Protein AF-A0A1I5X537-F1 (afdb_monomer)

Secondary structure (DSSP, 8-state):
--SS-EEHHHHHHHHS-HHHHHHHHHHHHHTTSEE--TTS---TTSEEEE----

Solvent-accessible surface area (backbone atoms only — not comparable to full-atom values): 3182 Å² total; per-residue (Å²): 131,40,88,54,73,38,35,41,44,65,54,32,61,71,76,42,61,49,84,74,37,47,65,55,52,53,49,30,43,73,73,41,53,26,41,61,75,76,95,47,86,89,53,56,73,40,52,28,21,58,32,81,82,128

Mean predicted aligned error: 3.26 Å

pLDDT: mean 91.45, std 8.03, range [56.41, 96.62]

Foldseek 3Di:
DQQDWFFQLVVCVVVDDNVVRVVVSVVCCVVQQKDFDPVDDDDRGTTIHGGDDD

Radius of gyration: 10.23 Å; Cα contacts (8 Å, |Δi|>4): 65; chains: 1; bounding box: 29×18×23 Å

Structure (mmCIF, N/CA/C/O backbone):
data_AF-A0A1I5X537-F1
#
_entry.id   AF-A0A1I5X537-F1
#
loop_
_atom_site.group_PDB
_atom_site.id
_atom_site.type_symbol
_atom_site.label_atom_id
_atom_site.label_alt_id
_atom_site.label_comp_id
_atom_site.label_asym_id
_atom_site.label_entity_id
_atom_site.label_seq_id
_atom_site.pdbx_PDB_ins_code
_atom_site.Cartn_x
_atom_site.Cartn_y
_atom_site.Cartn_z
_atom_site.occupancy
_atom_site.B_iso_or_equiv
_atom_site.auth_seq_id
_atom_site.auth_comp_id
_atom_site.auth_asym_id
_atom_site.auth_atom_id
_atom_site.pdbx_PDB_model_num
ATOM 1 N N . MET A 1 1 ? -6.552 -11.002 -7.222 1.00 69.69 1 MET A N 1
ATOM 2 C CA . MET A 1 1 ? -5.431 -10.340 -6.512 1.00 69.69 1 MET A CA 1
ATOM 3 C C . MET A 1 1 ? -6.074 -9.324 -5.576 1.00 69.69 1 MET A C 1
ATOM 5 O O . MET A 1 1 ? -7.009 -8.689 -6.027 1.00 69.69 1 MET A O 1
ATOM 9 N N . PHE A 1 2 ? -5.745 -9.286 -4.282 1.00 78.06 2 PHE A N 1
ATOM 10 C CA . PHE A 1 2 ? -6.489 -8.530 -3.240 1.00 78.06 2 PHE A CA 1
ATOM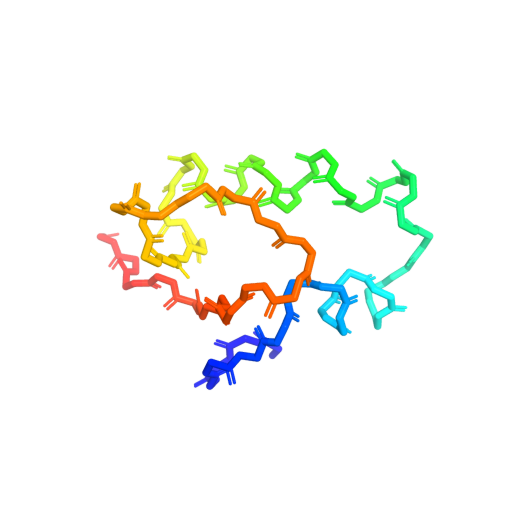 11 C C . PHE A 1 2 ? -7.923 -8.983 -2.898 1.00 78.06 2 PHE A C 1
ATOM 13 O O . PHE A 1 2 ? -8.586 -8.351 -2.086 1.00 78.06 2 PHE A O 1
ATOM 20 N N . SER A 1 3 ? -8.392 -10.126 -3.407 1.00 79.75 3 SER A N 1
ATOM 21 C CA . SER A 1 3 ? -9.688 -10.714 -3.015 1.00 79.75 3 SER A CA 1
ATOM 22 C C . SER A 1 3 ? -9.736 -11.194 -1.550 1.00 79.75 3 SER A C 1
ATOM 24 O O . SER A 1 3 ? -10.791 -11.570 -1.052 1.00 79.75 3 SER A O 1
ATOM 26 N N . ARG A 1 4 ? -8.582 -11.205 -0.872 1.00 86.06 4 ARG A N 1
ATOM 27 C CA . ARG A 1 4 ? -8.400 -11.374 0.575 1.00 86.06 4 ARG A CA 1
ATOM 28 C C . ARG A 1 4 ? -7.323 -10.382 1.041 1.00 86.06 4 ARG A C 1
ATOM 30 O O . ARG A 1 4 ? -6.416 -10.136 0.226 1.00 86.06 4 ARG A O 1
ATOM 37 N N . PRO A 1 5 ? -7.394 -9.877 2.291 1.00 91.81 5 PRO A N 1
ATOM 38 C CA . PRO A 1 5 ? -6.379 -8.990 2.856 1.00 91.81 5 PRO A CA 1
ATOM 39 C C . PRO A 1 5 ? -4.974 -9.583 2.735 1.00 91.81 5 PRO A C 1
ATOM 41 O O . PRO A 1 5 ? -4.784 -10.775 2.980 1.00 91.81 5 PRO A O 1
ATOM 44 N N . ARG A 1 6 ? -4.010 -8.763 2.314 1.00 94.06 6 ARG A N 1
ATOM 45 C CA . ARG A 1 6 ? -2.591 -9.133 2.171 1.00 94.06 6 ARG A CA 1
ATOM 46 C C . ARG A 1 6 ? -1.698 -7.896 2.236 1.00 94.06 6 ARG A C 1
ATOM 48 O O . ARG A 1 6 ? -2.208 -6.820 1.932 1.00 94.06 6 ARG A O 1
ATOM 55 N N . PRO A 1 7 ? -0.397 -8.028 2.526 1.00 95.94 7 PRO A N 1
ATOM 56 C CA . PRO A 1 7 ? 0.519 -6.892 2.497 1.00 95.94 7 PRO A CA 1
ATOM 57 C C . PRO A 1 7 ? 0.487 -6.156 1.150 1.00 95.94 7 PRO A C 1
ATOM 59 O O . PRO A 1 7 ? 0.502 -6.790 0.087 1.00 95.94 7 PRO A O 1
ATOM 62 N N . LEU A 1 8 ? 0.477 -4.819 1.184 1.00 94.81 8 LEU A N 1
ATOM 63 C CA . LEU A 1 8 ? 0.566 -3.980 -0.017 1.00 94.81 8 LEU A CA 1
ATOM 64 C C . LEU A 1 8 ? 1.786 -4.361 -0.868 1.00 94.81 8 LEU A C 1
ATOM 66 O O . LEU A 1 8 ? 1.658 -4.513 -2.084 1.00 94.81 8 LEU A O 1
ATOM 70 N N . ARG A 1 9 ? 2.933 -4.599 -0.221 1.00 95.12 9 ARG A N 1
ATOM 71 C CA . ARG A 1 9 ? 4.184 -5.032 -0.854 1.00 95.12 9 ARG A CA 1
ATOM 72 C C . ARG A 1 9 ? 4.014 -6.287 -1.701 1.00 95.12 9 ARG A C 1
ATOM 74 O O . ARG A 1 9 ? 4.346 -6.264 -2.880 1.00 95.12 9 ARG A O 1
ATOM 81 N N . GLU A 1 10 ? 3.433 -7.344 -1.130 1.00 95.38 10 GLU A N 1
ATOM 82 C CA . GLU A 1 10 ? 3.196 -8.616 -1.832 1.00 95.38 10 GLU A CA 1
ATOM 83 C C . GLU A 1 10 ? 2.315 -8.408 -3.072 1.00 95.38 10 GLU A C 1
ATOM 85 O O . GLU A 1 10 ? 2.513 -9.019 -4.124 1.00 95.38 10 GLU A O 1
ATOM 90 N N . GLY A 1 11 ? 1.317 -7.533 -2.956 1.00 92.75 11 GLY A N 1
ATOM 91 C CA . GLY A 1 11 ? 0.476 -7.141 -4.072 1.00 92.75 11 GLY A CA 1
ATOM 92 C C . GLY A 1 11 ? 1.265 -6.443 -5.174 1.00 92.75 11 GLY A C 1
ATOM 93 O O . GLY A 1 11 ? 1.228 -6.875 -6.320 1.00 92.75 11 GLY A O 1
ATOM 94 N N . VAL A 1 12 ? 1.993 -5.390 -4.827 1.00 95.06 12 VAL A N 1
ATOM 95 C CA . VAL A 1 12 ? 2.779 -4.579 -5.763 1.00 95.06 12 VAL A CA 1
ATOM 96 C C . VAL A 1 12 ? 3.825 -5.428 -6.496 1.00 95.06 12 VAL A C 1
ATOM 98 O O . VAL A 1 12 ? 3.821 -5.452 -7.726 1.00 95.06 12 VAL A O 1
ATOM 101 N N . GLU A 1 13 ? 4.636 -6.195 -5.761 1.00 95.25 13 GLU A N 1
ATOM 102 C CA . GLU A 1 13 ? 5.702 -7.057 -6.304 1.00 95.25 13 GLU A CA 1
ATOM 103 C C . GLU A 1 13 ? 5.167 -8.125 -7.270 1.00 95.25 13 GLU A C 1
ATOM 105 O O . GLU A 1 13 ? 5.837 -8.499 -8.230 1.00 95.25 13 GLU A O 1
ATOM 110 N N . ARG A 1 14 ? 3.942 -8.619 -7.044 1.00 94.12 14 ARG A N 1
ATOM 111 C CA . ARG A 1 14 ? 3.309 -9.608 -7.927 1.00 94.12 14 ARG A CA 1
ATOM 112 C C . ARG A 1 14 ? 2.698 -9.010 -9.199 1.00 94.12 14 ARG A C 1
ATOM 114 O O . ARG A 1 14 ? 2.442 -9.780 -10.121 1.00 94.12 14 ARG A O 1
ATOM 121 N N . VAL A 1 15 ? 2.385 -7.707 -9.248 1.00 94.12 15 VAL A N 1
ATOM 122 C CA . VAL A 1 15 ? 1.836 -7.069 -10.468 1.00 94.12 15 VAL A CA 1
ATOM 123 C C . VAL A 1 15 ? 2.961 -6.724 -11.436 1.00 94.12 15 VAL A C 1
ATOM 125 O O . VAL A 1 15 ? 2.800 -6.910 -12.640 1.00 94.12 15 VAL A O 1
ATOM 128 N N . GLY A 1 16 ? 4.077 -6.205 -10.928 1.00 94.69 16 GLY A N 1
ATOM 129 C CA . GLY A 1 16 ? 5.175 -5.723 -11.756 1.00 94.69 16 GLY A CA 1
ATOM 130 C C . GLY A 1 16 ? 6.206 -4.937 -10.954 1.00 94.69 16 GLY A C 1
ATOM 131 O O . GLY A 1 16 ? 6.299 -5.083 -9.738 1.00 94.69 16 GLY A O 1
ATOM 132 N N . ASP A 1 17 ? 6.976 -4.097 -11.648 1.00 96.56 17 ASP A N 1
ATOM 133 C CA . ASP A 1 17 ? 7.991 -3.242 -11.025 1.00 96.56 17 ASP A CA 1
ATOM 134 C C . ASP A 1 17 ? 7.355 -2.329 -9.956 1.00 96.56 17 ASP A C 1
ATOM 136 O O . ASP A 1 17 ? 6.479 -1.522 -10.295 1.00 96.56 17 ASP A O 1
ATOM 140 N N . PRO A 1 18 ? 7.789 -2.404 -8.682 1.00 93.38 18 PRO A N 1
ATOM 141 C CA . PRO A 1 18 ? 7.245 -1.575 -7.618 1.00 93.38 18 PRO A CA 1
ATOM 142 C C . PRO A 1 18 ? 7.268 -0.074 -7.902 1.00 93.38 18 PRO A C 1
ATOM 144 O O . PRO A 1 18 ? 6.316 0.612 -7.533 1.00 93.38 18 PRO A O 1
ATOM 147 N N . ILE A 1 19 ? 8.293 0.443 -8.586 1.00 94.81 19 ILE A N 1
ATOM 148 C CA . ILE A 1 19 ? 8.391 1.876 -8.903 1.00 94.81 19 ILE A CA 1
ATOM 149 C C . ILE A 1 19 ? 7.265 2.293 -9.857 1.00 94.81 19 ILE A C 1
ATOM 151 O O . ILE A 1 19 ? 6.686 3.367 -9.699 1.00 94.81 19 ILE A O 1
ATOM 155 N N . ALA A 1 20 ? 6.912 1.431 -10.812 1.00 96.56 20 ALA A N 1
ATOM 156 C CA . ALA A 1 20 ? 5.828 1.682 -11.758 1.00 96.56 20 ALA A CA 1
ATOM 157 C C . ALA A 1 20 ? 4.437 1.400 -11.162 1.00 96.56 20 ALA A C 1
ATOM 159 O O . ALA A 1 20 ? 3.467 2.085 -11.489 1.00 96.56 20 ALA A O 1
ATOM 160 N N . VAL A 1 21 ? 4.322 0.395 -10.290 1.00 96.25 21 VAL A N 1
ATOM 161 C CA . VAL A 1 21 ? 3.036 -0.087 -9.759 1.00 96.25 21 VAL A CA 1
ATOM 162 C C . VAL A 1 21 ? 2.564 0.715 -8.544 1.00 96.25 21 VAL A C 1
ATOM 164 O O . VAL A 1 21 ? 1.357 0.918 -8.392 1.00 96.25 21 VAL A O 1
ATOM 167 N N . LEU A 1 22 ? 3.470 1.198 -7.686 1.00 95.00 22 LEU A N 1
ATOM 168 C CA . LEU A 1 22 ? 3.107 1.928 -6.463 1.00 95.00 22 LEU A CA 1
ATOM 169 C C . LEU A 1 22 ? 2.183 3.129 -6.715 1.00 95.00 22 LEU A C 1
ATOM 171 O O . LEU A 1 22 ? 1.164 3.215 -6.027 1.00 95.00 22 LEU A O 1
ATOM 175 N N . PRO A 1 23 ? 2.445 4.020 -7.693 1.00 96.62 23 PRO A N 1
ATOM 176 C CA . PRO A 1 23 ? 1.548 5.141 -7.978 1.00 96.62 23 PRO A CA 1
ATOM 177 C C . PRO A 1 23 ? 0.114 4.695 -8.291 1.00 96.62 23 PRO A C 1
ATOM 179 O O . PRO A 1 23 ? -0.845 5.298 -7.808 1.00 96.62 23 PRO A O 1
ATOM 182 N N . VAL A 1 24 ? -0.042 3.600 -9.042 1.00 96.19 24 VAL A N 1
ATOM 183 C CA . VAL A 1 24 ? -1.356 3.025 -9.358 1.00 96.19 24 VAL A CA 1
ATOM 184 C C . VAL A 1 24 ? -1.998 2.447 -8.102 1.00 96.19 24 VAL A C 1
ATOM 186 O O . VAL A 1 24 ? -3.168 2.709 -7.847 1.00 96.19 24 VAL A O 1
ATOM 189 N N . ALA A 1 25 ? -1.251 1.712 -7.277 1.00 94.50 25 ALA A N 1
ATOM 190 C CA . ALA A 1 25 ? -1.776 1.160 -6.030 1.00 94.50 25 ALA A CA 1
ATOM 191 C C . ALA A 1 25 ? -2.277 2.258 -5.073 1.00 94.50 25 ALA A C 1
ATOM 193 O O . ALA A 1 25 ? -3.374 2.136 -4.529 1.00 94.50 25 ALA A O 1
ATOM 194 N N . TYR A 1 26 ? -1.538 3.362 -4.930 1.00 94.00 26 TYR A N 1
ATOM 195 C CA . TYR A 1 26 ? -1.989 4.521 -4.151 1.00 94.00 26 TYR A CA 1
ATOM 196 C C . TYR A 1 26 ? -3.212 5.205 -4.771 1.00 94.00 26 TYR A C 1
ATOM 198 O O . TYR A 1 26 ? -4.126 5.592 -4.045 1.00 94.00 26 TYR A O 1
ATOM 206 N N . HIS A 1 27 ? -3.291 5.303 -6.100 1.00 95.38 27 HIS A N 1
ATOM 207 C CA . HIS A 1 27 ? -4.495 5.797 -6.771 1.00 95.38 27 HIS A CA 1
ATOM 208 C C . HIS A 1 27 ? -5.717 4.896 -6.518 1.00 95.38 27 HIS A C 1
ATOM 210 O O . HIS A 1 27 ? -6.827 5.390 -6.318 1.00 95.38 27 HIS A O 1
ATOM 216 N N . LEU A 1 28 ? -5.532 3.573 -6.477 1.00 94.56 28 LEU A N 1
ATOM 217 C CA . LEU A 1 28 ? -6.600 2.626 -6.147 1.00 94.56 28 LEU A CA 1
ATOM 218 C C . LEU A 1 28 ? -7.050 2.748 -4.685 1.00 94.56 28 LEU A C 1
ATOM 220 O O . LEU A 1 28 ? -8.242 2.616 -4.418 1.00 94.56 28 LEU A O 1
ATOM 224 N N . LEU A 1 29 ? -6.131 3.032 -3.755 1.00 93.56 29 LEU A N 1
ATOM 225 C CA . LEU A 1 29 ? -6.472 3.343 -2.361 1.00 93.56 29 LEU A CA 1
ATOM 226 C C . LEU A 1 29 ? -7.288 4.637 -2.265 1.00 93.56 29 LEU A C 1
ATOM 228 O O . LEU A 1 29 ? -8.329 4.662 -1.617 1.00 93.56 29 LEU A O 1
ATOM 232 N N . TRP A 1 30 ? -6.868 5.693 -2.967 1.00 92.81 30 TRP A N 1
ATOM 233 C CA . TRP A 1 30 ? -7.603 6.961 -3.001 1.00 92.81 30 TRP A CA 1
ATOM 234 C C . TRP A 1 30 ? -9.003 6.785 -3.609 1.00 92.81 30 TRP A C 1
ATOM 236 O O . TRP A 1 30 ? -9.999 7.212 -3.033 1.00 92.81 30 TRP A O 1
ATOM 246 N N . SER A 1 31 ? -9.115 6.103 -4.746 1.00 94.56 31 SER A N 1
ATOM 247 C CA . SER A 1 31 ? -10.409 5.855 -5.399 1.00 94.56 31 SER A CA 1
ATOM 248 C C . SER A 1 31 ? -11.295 4.830 -4.673 1.00 94.56 31 SER A C 1
ATOM 250 O O . SER A 1 31 ? -12.414 4.575 -5.119 1.00 94.56 31 SER A O 1
ATOM 252 N N . GLY A 1 32 ? -10.822 4.229 -3.575 1.00 93.31 32 GLY A N 1
ATOM 253 C CA . GLY A 1 32 ? -11.550 3.216 -2.808 1.00 93.31 32 GLY A CA 1
ATOM 254 C C . GLY A 1 32 ? -11.675 1.864 -3.516 1.00 93.31 32 GLY A C 1
ATOM 255 O O . GLY A 1 32 ? -12.454 1.013 -3.094 1.00 93.31 32 GLY A O 1
ATOM 256 N N . GLN A 1 33 ? -10.931 1.644 -4.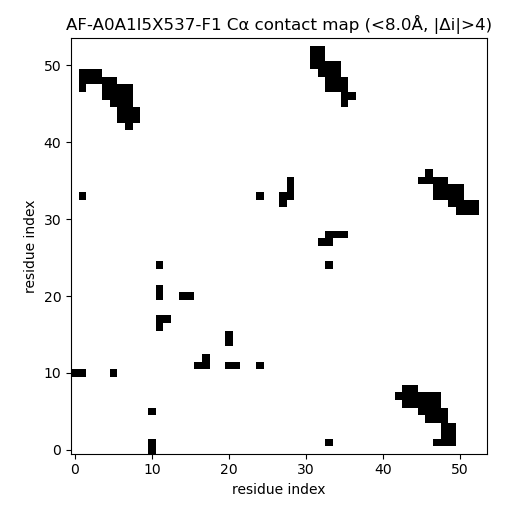602 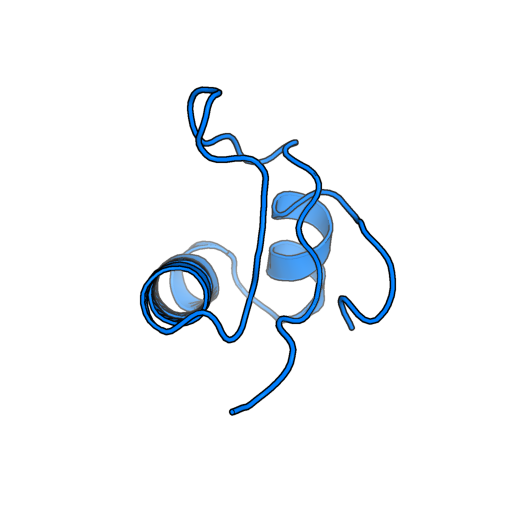1.00 93.94 33 GLN A N 1
ATOM 257 C CA . GLN A 1 33 ? -10.862 0.348 -5.282 1.00 93.94 33 GLN A CA 1
ATOM 258 C C . GLN A 1 33 ? -9.964 -0.648 -4.536 1.00 93.94 33 GLN A C 1
ATOM 260 O O . GLN A 1 33 ? -10.173 -1.860 -4.626 1.00 93.94 33 GLN A O 1
ATOM 265 N N . LEU A 1 34 ? -8.998 -0.142 -3.771 1.00 94.50 34 LEU A N 1
ATOM 266 C CA . LEU A 1 34 ? -8.338 -0.854 -2.684 1.00 94.50 34 LEU A CA 1
ATOM 267 C C . LEU A 1 34 ? -8.704 -0.186 -1.357 1.00 94.50 34 LEU A C 1
ATOM 269 O O . LEU A 1 34 ? -8.897 1.025 -1.294 1.00 94.50 34 LEU A O 1
ATOM 273 N N . CYS A 1 35 ? -8.770 -0.980 -0.295 1.00 95.19 35 CYS A N 1
ATOM 274 C CA . CYS A 1 35 ? -9.069 -0.532 1.058 1.00 95.19 35 CYS A CA 1
ATOM 275 C C . CYS A 1 35 ? -8.041 -1.086 2.048 1.00 95.19 35 CYS A C 1
ATOM 277 O O . CYS A 1 35 ? -7.483 -2.169 1.845 1.00 95.19 35 CYS A O 1
ATOM 279 N N . CYS A 1 36 ? -7.814 -0.328 3.116 1.00 94.50 36 CYS A N 1
ATOM 280 C CA . CYS A 1 36 ? -6.963 -0.659 4.255 1.00 94.50 36 CYS A CA 1
ATOM 281 C C . CYS A 1 36 ? -7.399 0.163 5.473 1.00 94.50 36 CYS A C 1
ATOM 283 O O . CYS A 1 36 ? -8.229 1.064 5.334 1.00 94.50 36 CYS A O 1
ATOM 285 N N . ASP A 1 37 ? -6.847 -0.150 6.641 1.00 92.88 37 ASP A N 1
ATOM 286 C CA . ASP A 1 37 ? -7.093 0.612 7.861 1.00 92.88 37 ASP A CA 1
ATOM 287 C C . ASP A 1 37 ? -6.222 1.879 7.903 1.00 92.88 37 ASP A C 1
ATOM 289 O O . ASP A 1 37 ? -5.022 1.827 8.174 1.00 92.88 37 ASP A O 1
ATOM 293 N N . LEU A 1 38 ? -6.843 3.024 7.616 1.00 87.94 38 LEU A N 1
ATOM 294 C CA . LEU A 1 38 ? -6.180 4.328 7.588 1.00 87.94 38 LEU A CA 1
ATOM 295 C C . LEU A 1 38 ? -6.140 5.029 8.956 1.00 87.94 38 LEU A C 1
ATOM 297 O O . LEU A 1 38 ? -5.588 6.126 9.036 1.00 87.94 38 LEU A O 1
ATOM 301 N N . ASP A 1 39 ? -6.647 4.405 10.027 1.00 92.44 39 ASP A N 1
ATOM 302 C CA . ASP A 1 39 ? -6.435 4.901 11.397 1.00 92.44 39 ASP A CA 1
ATOM 303 C C . ASP A 1 39 ? -4.988 4.653 11.869 1.00 92.44 39 ASP A C 1
ATOM 305 O O . ASP A 1 39 ? -4.559 5.145 12.916 1.00 92.44 39 ASP A O 1
ATOM 309 N N . THR A 1 40 ? -4.200 3.931 11.063 1.00 89.75 40 THR A N 1
ATOM 310 C CA . THR A 1 40 ? -2.765 3.716 11.258 1.00 89.75 40 THR A CA 1
ATOM 311 C C . THR A 1 40 ? -1.935 4.290 10.103 1.00 89.75 40 THR A C 1
ATOM 313 O O . THR A 1 40 ? -2.424 4.408 8.975 1.00 89.75 40 THR A O 1
ATOM 316 N N . PRO A 1 41 ? -0.657 4.653 10.340 1.00 92.25 41 PRO A N 1
ATOM 317 C CA . PRO A 1 41 ? 0.225 5.106 9.273 1.00 92.25 41 PRO A CA 1
ATOM 318 C C . PRO A 1 41 ? 0.364 4.072 8.149 1.00 92.25 41 PRO A C 1
ATOM 320 O O . PRO A 1 41 ? 0.695 2.908 8.380 1.00 92.25 41 PRO A O 1
ATOM 323 N N . LEU A 1 42 ? 0.175 4.531 6.912 1.00 91.81 42 LEU A N 1
ATOM 324 C CA . LEU A 1 42 ? 0.276 3.701 5.717 1.00 91.81 42 LEU A 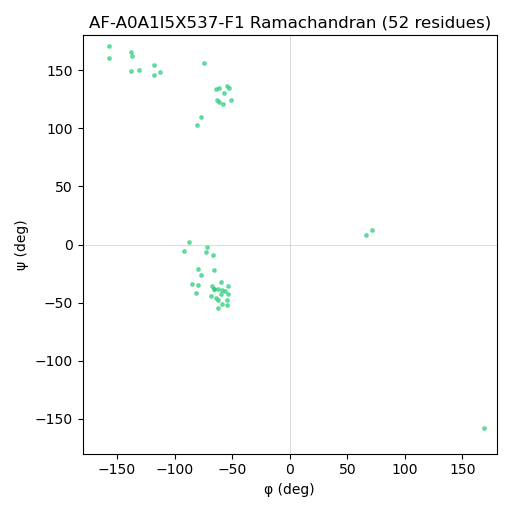CA 1
ATOM 325 C C . LEU A 1 42 ? 1.697 3.148 5.551 1.00 91.81 42 LEU A C 1
ATOM 327 O O . LEU A 1 42 ? 2.672 3.897 5.497 1.00 91.81 42 LEU A O 1
ATOM 331 N N . SER A 1 43 ? 1.805 1.822 5.451 1.00 93.50 43 SER A N 1
ATOM 332 C CA . SER A 1 43 ? 3.071 1.115 5.264 1.00 93.50 43 SER A CA 1
ATOM 333 C C . SER A 1 43 ? 2.952 0.002 4.225 1.00 93.50 43 SER A C 1
ATOM 335 O O . SER A 1 43 ? 1.863 -0.477 3.909 1.00 93.50 43 SER A O 1
ATOM 337 N N . MET A 1 44 ? 4.101 -0.445 3.718 1.00 93.56 44 MET A N 1
ATOM 338 C CA . MET A 1 44 ? 4.189 -1.522 2.727 1.00 93.56 44 MET A CA 1
ATOM 339 C C . MET A 1 44 ? 3.733 -2.887 3.268 1.00 93.56 44 MET A C 1
ATOM 341 O O . MET A 1 44 ? 3.329 -3.751 2.490 1.00 93.56 44 MET A O 1
ATOM 345 N N . GLU A 1 45 ? 3.740 -3.070 4.588 1.00 95.19 45 GLU A N 1
ATOM 346 C CA . GLU A 1 45 ? 3.303 -4.309 5.243 1.00 95.19 45 GLU A CA 1
ATOM 347 C C . GLU A 1 45 ? 1.817 -4.282 5.625 1.00 95.19 45 GLU A C 1
ATOM 349 O O . GLU A 1 45 ? 1.268 -5.294 6.064 1.00 95.19 45 GLU A O 1
ATOM 354 N N . MET A 1 46 ? 1.138 -3.146 5.432 1.00 95.12 46 MET A N 1
ATOM 355 C CA . MET A 1 46 ? -0.268 -3.027 5.786 1.00 95.12 46 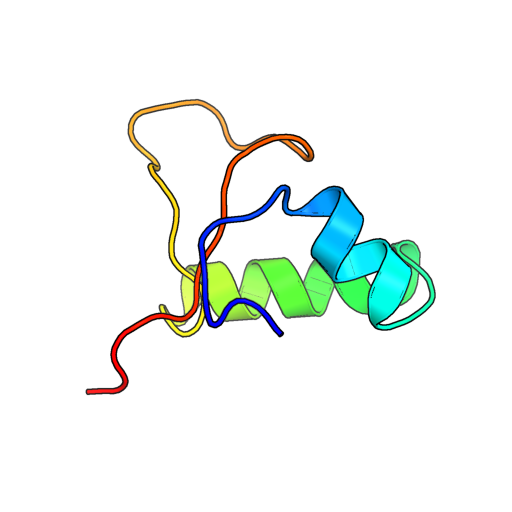MET A CA 1
ATOM 356 C C . MET A 1 46 ? -1.135 -3.970 4.937 1.00 95.12 46 MET A C 1
ATOM 358 O O . MET A 1 46 ? -0.993 -4.001 3.707 1.00 95.12 46 MET A O 1
ATOM 362 N N . PRO A 1 47 ? -2.067 -4.712 5.564 1.00 95.75 47 PRO A N 1
ATOM 363 C CA . PRO A 1 47 ? -3.062 -5.480 4.840 1.00 95.75 47 PRO A CA 1
ATOM 364 C C . PRO A 1 47 ? -3.960 -4.577 3.987 1.00 95.75 47 PRO A C 1
ATOM 366 O O . PRO A 1 47 ? -4.650 -3.698 4.498 1.00 95.75 47 PRO A O 1
ATOM 369 N N . VAL A 1 48 ? -3.994 -4.838 2.683 1.00 95.88 48 VAL A N 1
ATOM 370 C CA . VAL A 1 48 ? -4.896 -4.204 1.720 1.00 95.88 48 VAL A CA 1
ATOM 371 C C . VAL A 1 48 ? -5.804 -5.257 1.080 1.00 95.88 48 VAL A C 1
ATOM 373 O O . VAL A 1 48 ? -5.406 -6.407 0.854 1.00 95.88 48 VAL A O 1
ATOM 376 N N . HIS A 1 49 ? -7.036 -4.876 0.768 1.00 95.25 49 HIS A N 1
ATOM 377 C CA . HIS A 1 49 ? -8.006 -5.724 0.07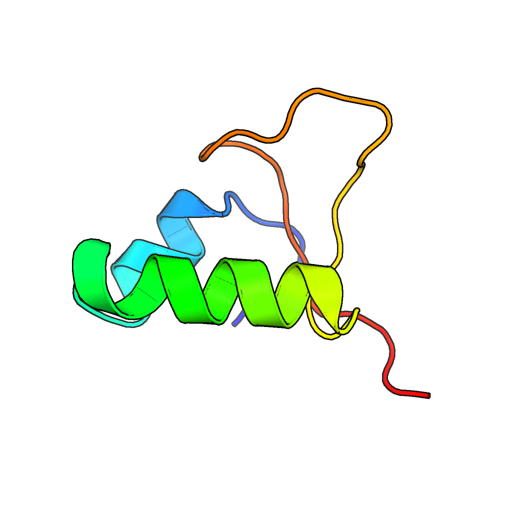6 1.00 95.25 49 HIS A CA 1
ATOM 378 C C . HIS A 1 49 ? -8.774 -4.934 -0.983 1.00 95.25 49 HIS A C 1
ATOM 380 O O . HIS A 1 49 ? -8.740 -3.708 -1.006 1.00 95.25 49 HIS A O 1
ATOM 386 N N . ALA A 1 50 ? -9.465 -5.638 -1.877 1.00 94.19 50 ALA A N 1
ATOM 387 C CA . ALA A 1 50 ? -10.356 -5.007 -2.839 1.00 94.19 50 ALA A CA 1
ATOM 388 C C . ALA A 1 50 ? -11.488 -4.269 -2.108 1.00 94.19 50 ALA A C 1
ATOM 390 O O . ALA A 1 50 ? -12.090 -4.812 -1.174 1.00 94.19 50 ALA A O 1
ATOM 391 N N . GLY A 1 51 ? -11.768 -3.044 -2.539 1.00 91.00 51 GLY A N 1
ATOM 392 C CA . GLY A 1 51 ? -12.937 -2.297 -2.102 1.00 91.00 51 GLY A CA 1
ATOM 393 C C . GLY A 1 51 ? -14.213 -2.825 -2.750 1.00 91.00 51 GLY A C 1
ATOM 394 O O . GLY A 1 51 ? -14.192 -3.433 -3.826 1.00 91.00 51 GLY A O 1
ATOM 395 N N . VAL A 1 52 ? -15.347 -2.591 -2.096 1.00 79.50 52 VAL A N 1
ATOM 396 C CA . VAL A 1 52 ? -16.656 -2.858 -2.695 1.00 79.50 52 VAL A CA 1
ATOM 397 C C . VAL A 1 52 ? -16.926 -1.719 -3.672 1.00 79.50 52 VAL A C 1
ATOM 399 O O . VAL A 1 52 ? -17.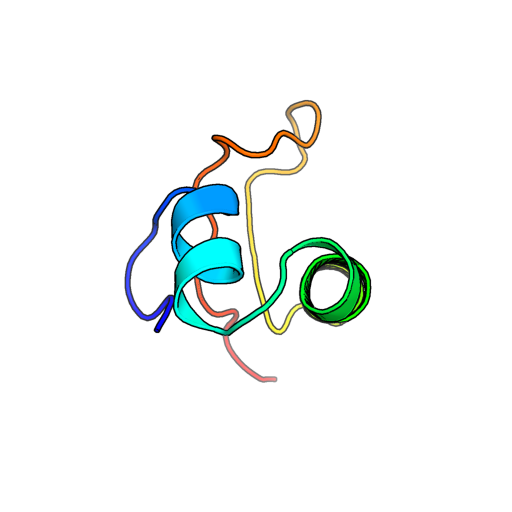114 -0.579 -3.252 1.00 79.50 52 VAL A O 1
ATOM 402 N N . ARG A 1 53 ? -16.895 -2.004 -4.980 1.00 63.09 53 ARG A N 1
ATOM 403 C CA . ARG A 1 53 ? -17.329 -1.041 -6.004 1.00 63.09 53 ARG A CA 1
ATOM 404 C C . ARG A 1 53 ? -18.723 -0.524 -5.621 1.00 63.09 53 ARG A C 1
ATOM 406 O O . ARG A 1 53 ? -19.625 -1.338 -5.430 1.00 63.09 53 ARG A O 1
ATOM 413 N N . ARG A 1 54 ? -18.874 0.798 -5.498 1.00 56.41 54 ARG A N 1
ATOM 414 C CA . ARG A 1 54 ? -20.193 1.439 -5.572 1.00 56.41 54 ARG A CA 1
ATOM 415 C C . ARG A 1 54 ? -20.785 1.260 -6.965 1.00 56.41 54 ARG A C 1
ATOM 417 O O . ARG A 1 54 ? -19.993 1.203 -7.937 1.00 56.41 54 ARG A O 1
#

Organism: NCBI:txid112413

Sequence (54 aa):
MFSRPRPLREGVERVGDPIAVLPVAYHLLWSGQLCCDLDTPLSMEMPVHAGVRR

Nearest PDB structures (foldseek):
  4em0-assembly1_B  TM=7.564E-01  e=2.376E+00  Staphylococcus aureus subsp. aureus MRSA252
  4gcv-assembly6_K  TM=6.572E-01  e=1.482E+00  Pseudo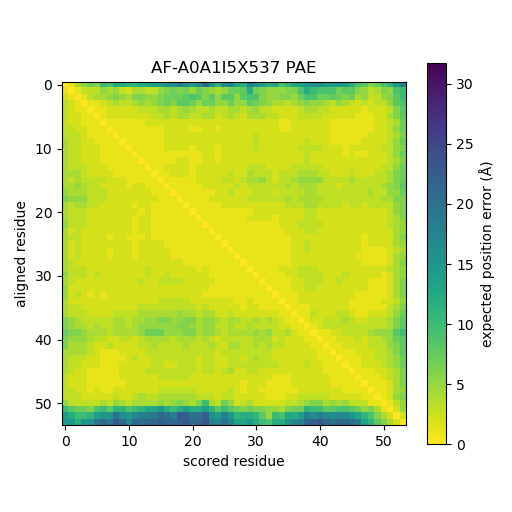monas aeruginosa PAO1
  5yi2-assembly2_E  TM=6.468E-01  e=1.696E+00  Lactococcus lactis subsp. lactis Il1403
  4zzl-assembly1_A  TM=6.481E-01  e=5.338E+00  Pseudomonas aeruginos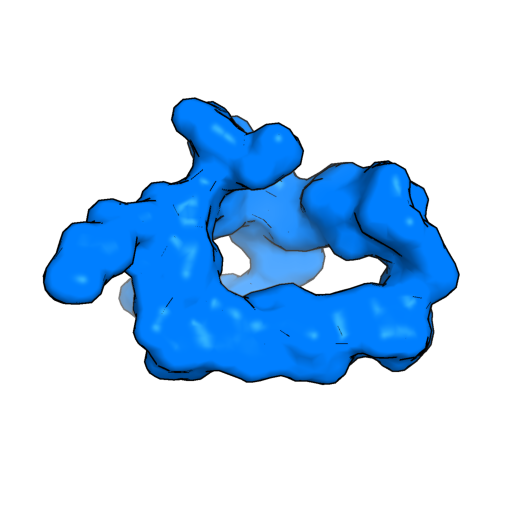a